Protein AF-A0A4Y6PRU5-F1 (afdb_monomer_lite)

Organism: Persicimonas caeni (NCBI:txid2292766)

Foldseek 3Di:
DDDDDPDDDDDPPVVVVVVVLLVVLVCLVVVVDDPVVNVVVVVVLVVDVVSVVVSVVSVVVVVVVVPPDDDDDDPCNVVVVVVVCCVVVVCVVVCPPPVPVPDPPVVVVVVVVVVVVVVVCVVVVDPPPPDDDDDDDDDDDDDDDD

pLDDT: mean 76.56, std 17.03, range [40.28, 96.31]

Structure (mmCIF, N/CA/C/O backbone):
data_AF-A0A4Y6PRU5-F1
#
_entry.id   AF-A0A4Y6PRU5-F1
#
loop_
_atom_site.group_PDB
_atom_site.id
_atom_site.type_symbol
_atom_site.label_atom_id
_atom_site.label_alt_id
_atom_site.label_comp_id
_atom_site.label_asym_id
_atom_site.label_entity_id
_atom_site.label_seq_id
_atom_site.pdbx_PDB_ins_code
_atom_site.Cartn_x
_atom_site.Cartn_y
_atom_site.Cartn_z
_atom_site.occupancy
_atom_site.B_iso_or_equiv
_atom_site.auth_seq_id
_atom_site.auth_comp_id
_atom_site.auth_asym_id
_atom_site.auth_atom_id
_atom_site.pdbx_PDB_model_num
ATOM 1 N N . MET A 1 1 ? -8.928 52.314 7.474 1.00 40.28 1 MET A N 1
ATOM 2 C CA . MET A 1 1 ? -8.417 51.435 6.403 1.00 40.28 1 MET A CA 1
ATOM 3 C C . MET A 1 1 ? -7.545 50.385 7.077 1.00 40.28 1 MET A C 1
ATOM 5 O O . MET A 1 1 ? -6.348 50.580 7.210 1.00 40.28 1 MET A O 1
ATOM 9 N N . HIS A 1 2 ? -8.177 49.356 7.647 1.00 40.84 2 HIS A N 1
ATOM 10 C CA . HIS A 1 2 ? -7.486 48.262 8.330 1.00 40.84 2 HIS A CA 1
ATOM 11 C C . HIS A 1 2 ? -7.457 47.074 7.376 1.00 40.84 2 HIS A C 1
ATOM 13 O O . HIS A 1 2 ? -8.496 46.515 7.039 1.00 40.84 2 HIS A O 1
ATOM 19 N N . VAL A 1 3 ? -6.264 46.757 6.889 1.00 53.44 3 VAL A N 1
ATOM 20 C CA . VAL A 1 3 ? -5.980 45.512 6.178 1.00 53.44 3 VAL A CA 1
ATOM 21 C C . VAL A 1 3 ? -6.112 44.362 7.173 1.00 53.44 3 VAL A C 1
ATOM 23 O O . VAL A 1 3 ? -5.394 44.317 8.170 1.00 53.44 3 VAL A O 1
ATOM 26 N N . HIS A 1 4 ? -7.060 43.463 6.915 1.00 42.47 4 HIS A N 1
ATOM 27 C CA . HIS A 1 4 ? -7.133 42.171 7.586 1.00 42.47 4 HIS A CA 1
ATOM 28 C C . HIS A 1 4 ? -5.945 41.308 7.131 1.00 42.47 4 HIS A C 1
ATOM 30 O O . HIS A 1 4 ? -5.730 41.188 5.923 1.00 42.47 4 HIS A O 1
ATOM 36 N N . PRO A 1 5 ? -5.180 40.694 8.048 1.00 54.97 5 PRO A N 1
ATOM 37 C CA . PRO A 1 5 ? -4.242 39.648 7.678 1.00 54.97 5 PRO A CA 1
ATOM 38 C C . PRO A 1 5 ? -5.027 38.398 7.263 1.00 54.97 5 PRO A C 1
ATOM 40 O O . PRO A 1 5 ? -5.815 37.856 8.038 1.00 54.97 5 PRO A O 1
ATOM 43 N N . THR A 1 6 ? -4.817 37.940 6.032 1.00 54.38 6 THR A N 1
ATOM 44 C CA . THR A 1 6 ? -5.208 36.602 5.582 1.00 54.38 6 THR A CA 1
ATOM 45 C C . THR A 1 6 ? -4.255 35.590 6.210 1.00 54.38 6 THR A C 1
ATOM 47 O O . THR A 1 6 ? -3.254 35.206 5.608 1.00 54.38 6 THR A O 1
ATOM 50 N N . SER A 1 7 ? -4.544 35.186 7.442 1.00 51.41 7 SER A N 1
ATOM 51 C CA . SER A 1 7 ? -4.045 33.915 7.950 1.00 51.41 7 SER A CA 1
ATOM 52 C C . SER A 1 7 ? -5.002 32.842 7.448 1.00 51.41 7 SER A C 1
ATOM 54 O O . SER A 1 7 ? -6.163 32.823 7.849 1.00 51.41 7 SER A O 1
ATOM 56 N N . THR A 1 8 ? -4.522 31.976 6.563 1.00 55.56 8 THR A N 1
ATOM 57 C CA . THR A 1 8 ? -5.115 30.658 6.321 1.00 55.56 8 THR A CA 1
ATOM 58 C C . THR A 1 8 ? -4.371 29.668 7.214 1.00 55.56 8 THR A C 1
ATOM 60 O O . THR A 1 8 ? -3.214 29.373 6.918 1.00 55.56 8 THR A O 1
ATOM 63 N N . PRO A 1 9 ? -4.977 29.160 8.300 1.00 54.00 9 PRO A N 1
ATOM 64 C CA . PRO A 1 9 ? -4.503 27.970 8.985 1.00 54.00 9 PRO A CA 1
ATOM 65 C C . PRO A 1 9 ? -5.602 26.901 8.902 1.00 54.00 9 PRO A C 1
ATOM 67 O O . PRO A 1 9 ? -6.652 27.063 9.515 1.00 54.00 9 PRO A O 1
ATOM 70 N N . GLY A 1 10 ? -5.418 25.821 8.146 1.00 52.38 10 GLY A N 1
ATOM 71 C CA . GLY A 1 10 ? -6.407 24.734 8.206 1.00 52.38 10 GLY A CA 1
ATOM 72 C C . GLY A 1 10 ? -6.426 23.820 6.998 1.00 52.38 10 GLY A C 1
ATOM 73 O O . GLY A 1 10 ? -7.289 23.959 6.144 1.00 52.38 10 GLY A O 1
ATOM 74 N N . GLY A 1 11 ? -5.483 22.886 6.934 1.00 55.56 11 GLY A N 1
ATOM 75 C CA . GLY A 1 11 ? -5.536 21.801 5.950 1.00 55.56 11 GLY A CA 1
ATOM 76 C C . GLY A 1 11 ? -4.516 20.689 6.190 1.00 55.56 11 GLY A C 1
ATOM 77 O O . GLY A 1 11 ? -4.723 19.576 5.737 1.00 55.56 11 GLY A O 1
ATOM 78 N N . GLU A 1 12 ? -3.437 20.966 6.927 1.00 56.84 12 GLU A N 1
ATOM 79 C CA . GLU A 1 12 ? -2.390 19.976 7.216 1.00 56.84 12 GLU A CA 1
ATOM 80 C C . GLU A 1 12 ? -2.600 19.096 8.471 1.00 56.84 12 GLU A C 1
ATOM 82 O O . GLU A 1 12 ? -2.175 17.947 8.413 1.00 56.84 12 GLU A O 1
ATOM 87 N N . PRO A 1 13 ? -3.246 19.529 9.581 1.00 61.81 13 PRO A N 1
ATOM 88 C CA . PRO A 1 13 ? -3.367 18.667 10.766 1.00 61.81 13 PRO A CA 1
ATOM 89 C C . PRO A 1 13 ? -4.415 17.555 10.599 1.00 61.81 13 PRO A C 1
ATOM 91 O O . PRO A 1 13 ? -4.169 16.423 10.989 1.00 61.81 13 PRO A O 1
ATOM 94 N N . GLU A 1 14 ? -5.541 17.853 9.947 1.00 62.53 14 GLU A N 1
ATOM 95 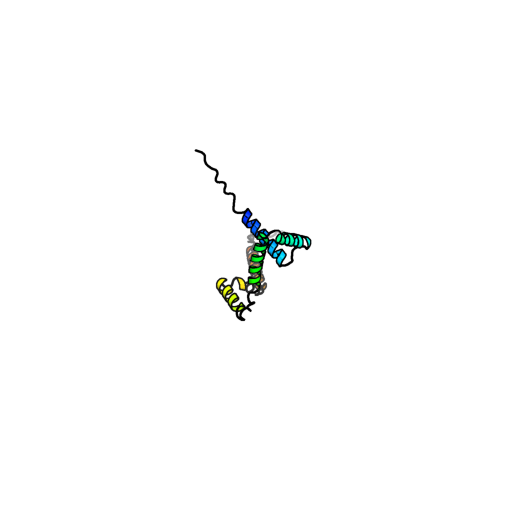C CA . GLU A 1 14 ? -6.659 16.912 9.780 1.00 62.53 14 GLU A CA 1
ATOM 96 C C . GLU A 1 14 ? -6.276 15.695 8.921 1.00 62.53 14 GLU A C 1
ATOM 98 O O . GLU A 1 14 ? -6.673 14.575 9.218 1.00 62.53 14 GLU A O 1
ATOM 103 N N . LEU A 1 15 ? -5.447 15.888 7.887 1.00 65.88 15 LEU A N 1
ATOM 104 C CA . LEU A 1 15 ? -4.975 14.788 7.038 1.00 65.88 15 LEU A CA 1
ATOM 105 C C . LEU A 1 15 ? -3.970 13.880 7.759 1.00 65.88 15 LEU A C 1
ATOM 107 O O . LEU A 1 15 ? -4.036 12.666 7.606 1.00 65.88 15 LEU A O 1
ATOM 111 N N . ALA A 1 16 ? -3.067 14.454 8.559 1.00 73.12 16 ALA A N 1
ATOM 112 C CA . ALA A 1 16 ? -2.097 13.673 9.326 1.00 73.12 16 ALA A CA 1
ATOM 113 C C . ALA A 1 16 ? -2.782 12.815 10.404 1.00 73.12 16 ALA A C 1
ATOM 115 O O . ALA A 1 16 ? -2.410 11.662 10.601 1.00 73.12 16 ALA A O 1
ATOM 116 N N . GLU A 1 17 ? -3.816 13.353 11.057 1.00 73.69 17 GLU A N 1
ATOM 117 C CA . GLU A 1 17 ? -4.622 12.618 12.039 1.00 73.69 17 GLU A CA 1
ATOM 118 C C . GLU A 1 17 ? -5.377 11.437 11.400 1.00 73.69 17 GLU A C 1
ATOM 120 O O . GLU A 1 17 ? -5.462 10.364 12.000 1.00 73.69 17 GLU A O 1
ATOM 125 N N . ILE A 1 18 ? -5.875 11.600 10.166 1.00 76.81 18 ILE A N 1
ATOM 126 C CA . ILE A 1 18 ? -6.503 10.510 9.400 1.00 76.81 18 ILE A CA 1
ATOM 127 C C . ILE A 1 18 ? -5.478 9.412 9.083 1.00 76.81 18 ILE A C 1
ATOM 129 O O . ILE A 1 18 ? -5.748 8.241 9.348 1.00 76.81 18 ILE A O 1
ATOM 133 N N . ASP A 1 19 ? -4.294 9.780 8.585 1.00 83.50 19 ASP A N 1
ATOM 134 C CA . ASP A 1 19 ? -3.238 8.821 8.234 1.00 83.50 19 ASP A CA 1
ATOM 135 C C . ASP A 1 19 ? -2.762 8.007 9.456 1.00 83.50 19 ASP A C 1
ATOM 137 O O . ASP A 1 19 ? -2.551 6.794 9.369 1.00 83.50 19 ASP A O 1
ATOM 141 N N . GLU A 1 20 ? -2.610 8.653 10.617 1.00 89.00 20 GLU A N 1
ATOM 142 C CA . GLU A 1 20 ? -2.227 7.984 11.867 1.00 89.00 20 GLU A CA 1
ATOM 143 C C . GLU A 1 20 ? -3.315 7.022 12.367 1.00 89.00 20 GLU A C 1
ATOM 145 O O . GLU A 1 20 ? -3.008 5.920 12.837 1.00 89.00 20 GLU A O 1
ATOM 150 N N . ARG A 1 21 ? -4.588 7.409 12.239 1.00 90.56 21 ARG A N 1
ATOM 151 C CA . ARG A 1 21 ? -5.729 6.574 12.631 1.00 90.56 21 ARG A CA 1
ATOM 152 C C . ARG A 1 21 ? -5.860 5.339 11.744 1.00 90.56 21 ARG A C 1
ATOM 154 O O . ARG A 1 21 ? -6.024 4.235 12.261 1.00 90.56 21 ARG A O 1
ATOM 161 N N . ASP A 1 22 ? -5.731 5.505 10.433 1.00 90.81 22 ASP A N 1
ATOM 162 C CA . ASP A 1 22 ? -5.781 4.390 9.488 1.00 90.81 22 ASP A CA 1
ATOM 163 C C . ASP A 1 22 ? -4.623 3.412 9.741 1.00 90.81 22 ASP A C 1
ATOM 165 O O . ASP A 1 22 ? -4.819 2.195 9.750 1.00 90.81 22 ASP A O 1
ATOM 169 N N . ALA A 1 23 ? -3.424 3.922 10.047 1.00 93.12 23 ALA A N 1
ATOM 170 C CA . ALA A 1 23 ? -2.288 3.087 10.432 1.00 93.12 23 ALA A CA 1
ATOM 171 C C . ALA A 1 23 ? -2.559 2.278 11.713 1.00 93.12 23 ALA A C 1
ATOM 173 O O . ALA A 1 23 ? -2.199 1.099 11.785 1.00 93.12 23 ALA A O 1
ATOM 174 N N . LEU A 1 24 ? -3.219 2.877 12.711 1.00 94.19 24 LEU A N 1
ATOM 175 C CA . LEU A 1 24 ? -3.628 2.179 13.932 1.00 94.19 24 LEU A CA 1
ATOM 176 C C . LEU A 1 24 ? -4.643 1.064 13.637 1.00 94.19 24 LEU A C 1
ATOM 178 O O . LEU A 1 24 ? -4.498 -0.044 14.159 1.00 94.19 24 LEU A O 1
ATOM 182 N N . PHE A 1 25 ? -5.636 1.329 12.785 1.00 95.56 25 PHE A N 1
ATOM 183 C CA . PHE A 1 25 ? -6.643 0.340 12.391 1.00 95.56 25 PHE A CA 1
ATOM 184 C C . PHE A 1 25 ? -6.016 -0.844 11.652 1.00 95.56 25 PHE A C 1
ATOM 186 O O . PHE A 1 25 ? -6.333 -1.994 11.965 1.00 95.56 25 PHE A O 1
ATOM 193 N N . ILE A 1 26 ? -5.086 -0.579 10.726 1.00 94.00 26 ILE A N 1
ATOM 194 C CA . ILE A 1 26 ? -4.316 -1.618 10.026 1.00 94.00 26 ILE A CA 1
ATOM 195 C C . ILE A 1 26 ? -3.533 -2.460 11.034 1.00 94.00 26 ILE A C 1
ATOM 197 O O . ILE A 1 26 ? -3.675 -3.680 11.046 1.00 94.00 26 ILE A O 1
ATOM 201 N N . ALA A 1 27 ? -2.765 -1.823 11.923 1.00 94.69 27 ALA A N 1
ATOM 202 C CA . ALA A 1 27 ? -1.953 -2.530 12.911 1.00 94.69 27 ALA A CA 1
ATOM 203 C C . ALA A 1 27 ? -2.803 -3.389 13.865 1.00 94.69 27 ALA A C 1
ATOM 205 O O . ALA A 1 27 ? -2.384 -4.475 14.268 1.00 94.69 27 ALA A O 1
ATOM 206 N N . PHE A 1 28 ? -4.007 -2.933 14.223 1.00 95.44 28 PHE A N 1
ATOM 207 C CA . PHE A 1 28 ? -4.947 -3.727 15.011 1.00 95.44 28 PHE A CA 1
ATOM 208 C C . PHE A 1 28 ? -5.489 -4.928 14.223 1.00 95.44 28 PHE A C 1
ATOM 210 O O . PHE A 1 28 ? -5.482 -6.042 14.748 1.00 95.44 28 PHE A O 1
ATOM 217 N N . LEU A 1 29 ? -5.904 -4.728 12.967 1.00 93.56 29 LEU A N 1
ATOM 218 C CA . LEU A 1 29 ? -6.468 -5.775 12.106 1.00 93.56 29 LEU A CA 1
ATOM 219 C C . LEU A 1 29 ? -5.441 -6.864 11.755 1.00 93.56 29 LEU A C 1
ATOM 221 O O . LEU A 1 29 ? -5.770 -8.050 11.751 1.00 93.56 29 LEU A O 1
ATOM 225 N N . GLU A 1 30 ? -4.197 -6.469 11.482 1.00 92.00 30 GLU A N 1
ATOM 226 C CA . GLU A 1 30 ? -3.090 -7.385 11.173 1.00 92.00 30 GLU A CA 1
ATOM 227 C C . GLU A 1 30 ? -2.521 -8.062 12.430 1.00 92.00 30 GLU A C 1
ATOM 229 O O . GLU A 1 30 ? -1.823 -9.072 12.338 1.00 92.00 30 GLU A O 1
ATOM 234 N N . GLY A 1 31 ? -2.877 -7.564 13.618 1.00 92.88 31 GLY A N 1
ATOM 235 C CA . GLY A 1 31 ? -2.394 -8.090 14.890 1.00 92.88 31 GLY A CA 1
ATOM 236 C C . GLY A 1 31 ? -0.970 -7.650 15.243 1.00 92.88 31 GLY A C 1
ATOM 237 O O . GLY A 1 31 ? -0.354 -8.265 16.114 1.00 92.88 31 GLY A O 1
ATOM 238 N N . ASP A 1 32 ? -0.483 -6.574 14.629 1.00 95.25 32 ASP A N 1
ATOM 239 C CA . ASP A 1 32 ? 0.854 -6.001 14.821 1.00 95.25 32 ASP A CA 1
ATOM 240 C C . ASP A 1 32 ? 0.940 -5.042 16.024 1.00 95.25 32 ASP A C 1
ATOM 242 O O . ASP A 1 32 ? 2.018 -4.553 16.375 1.00 95.25 32 ASP A O 1
ATOM 246 N N . LEU A 1 33 ? -0.181 -4.791 16.710 1.00 94.12 33 LEU A N 1
ATOM 247 C CA . LEU A 1 33 ? -0.178 -4.062 17.977 1.00 94.12 33 LEU A CA 1
ATOM 248 C C . LEU A 1 33 ? 0.319 -4.927 19.149 1.00 94.12 33 LEU A C 1
ATOM 250 O O . LEU A 1 33 ? -0.163 -6.056 19.310 1.00 94.12 33 LEU A O 1
ATOM 254 N N . PRO A 1 34 ? 1.187 -4.376 20.028 1.00 95.06 34 PRO A N 1
ATOM 255 C CA . PRO A 1 34 ? 1.530 -4.994 21.307 1.00 95.06 34 PRO A CA 1
ATOM 256 C C . PRO A 1 34 ? 0.288 -5.286 22.158 1.00 95.06 34 PRO A C 1
ATOM 258 O O . PRO A 1 34 ? -0.662 -4.502 22.148 1.00 95.06 34 PRO A O 1
ATOM 261 N N . ASP A 1 35 ? 0.323 -6.362 22.948 1.00 93.31 35 ASP A N 1
ATOM 262 C CA . ASP A 1 35 ? -0.836 -6.851 23.716 1.00 93.31 35 ASP A CA 1
ATOM 263 C C . ASP A 1 35 ? -1.471 -5.783 24.622 1.00 93.31 35 ASP A C 1
ATOM 265 O O . ASP A 1 35 ? -2.694 -5.660 24.671 1.00 93.31 35 ASP A O 1
ATOM 269 N N . GLU A 1 36 ? -0.653 -4.975 25.305 1.00 94.25 36 GLU A N 1
ATOM 270 C CA . GLU A 1 36 ? -1.127 -3.882 26.166 1.00 94.25 36 GLU A CA 1
ATOM 271 C C . GLU A 1 36 ?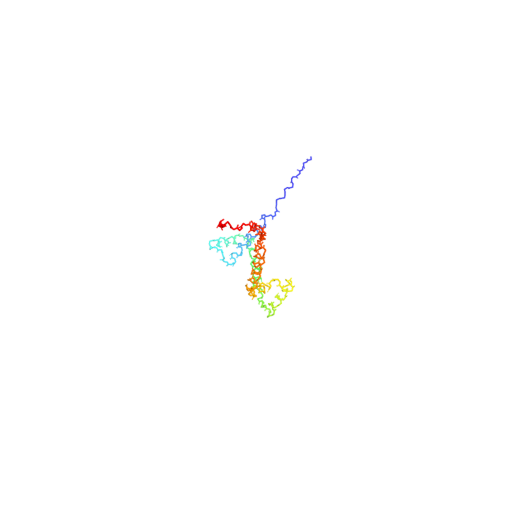 -1.899 -2.828 25.359 1.00 94.25 36 GLU A C 1
ATOM 273 O O . GLU A 1 36 ? -3.026 -2.473 25.703 1.00 94.25 36 GLU A O 1
ATOM 278 N N . ARG A 1 37 ? -1.339 -2.386 24.225 1.00 94.19 37 ARG A N 1
ATOM 279 C CA . ARG A 1 37 ? -1.987 -1.408 23.339 1.00 94.19 37 ARG A CA 1
ATOM 280 C C . ARG A 1 37 ? -3.246 -1.952 22.684 1.00 94.19 37 ARG A C 1
ATOM 282 O O . ARG A 1 37 ? -4.195 -1.201 22.485 1.00 94.19 37 ARG A O 1
ATOM 289 N N . ARG A 1 38 ? -3.272 -3.246 22.371 1.00 94.19 38 ARG A N 1
ATOM 290 C CA . ARG A 1 38 ? -4.460 -3.904 21.827 1.00 94.19 38 ARG A CA 1
ATOM 291 C C . ARG A 1 38 ? -5.622 -3.856 22.815 1.00 94.19 38 ARG A C 1
ATOM 293 O O . ARG A 1 38 ? -6.720 -3.490 22.419 1.00 94.19 38 ARG A O 1
ATOM 300 N N . GLN A 1 39 ? -5.374 -4.187 24.083 1.00 95.75 39 GLN A N 1
ATOM 301 C CA . GLN A 1 39 ? -6.402 -4.150 25.129 1.00 95.75 39 GLN A CA 1
ATOM 302 C C . GLN A 1 39 ? -6.903 -2.726 25.391 1.00 95.75 39 GLN A C 1
ATOM 304 O O . GLN A 1 39 ? -8.097 -2.520 25.598 1.00 95.75 39 GLN A O 1
ATOM 309 N N . GLU A 1 40 ? -6.006 -1.738 25.369 1.00 94.88 40 GLU A N 1
ATOM 310 C CA . GLU A 1 40 ? -6.390 -0.327 25.474 1.00 94.88 40 GLU A CA 1
ATOM 311 C C . GLU A 1 40 ? -7.314 0.094 24.332 1.00 94.88 40 GLU A C 1
ATOM 313 O O . GLU A 1 40 ? -8.366 0.679 24.587 1.00 94.88 40 GLU A O 1
ATOM 318 N N . PHE A 1 41 ? -6.942 -0.237 23.095 1.00 95.06 41 PHE A N 1
ATOM 319 C CA . PHE A 1 41 ? -7.719 0.117 21.912 1.00 95.06 41 PHE A CA 1
ATOM 320 C C . PHE A 1 41 ? -9.062 -0.624 21.860 1.00 95.06 41 PHE A C 1
ATOM 322 O O . PHE A 1 41 ? -10.083 -0.031 21.535 1.00 95.06 41 PHE A O 1
ATOM 329 N N . GLU A 1 42 ? -9.107 -1.892 22.269 1.00 94.88 42 GLU A N 1
ATOM 330 C CA . GLU A 1 42 ? -10.358 -2.646 22.403 1.00 94.88 42 GLU A CA 1
ATOM 331 C C . GLU A 1 42 ? -11.295 -2.008 23.443 1.00 94.88 42 GLU A C 1
ATOM 333 O O . GLU A 1 42 ? -12.489 -1.834 23.194 1.00 94.88 42 GLU A O 1
ATOM 338 N N . ALA A 1 43 ? -10.754 -1.564 24.582 1.00 96.31 43 ALA A N 1
ATOM 339 C CA . ALA A 1 43 ? -11.526 -0.830 25.580 1.00 96.31 43 ALA A CA 1
ATOM 340 C C . ALA A 1 43 ? -11.991 0.550 25.076 1.00 96.31 43 ALA A C 1
ATOM 342 O O . ALA A 1 43 ? -13.035 1.041 25.508 1.00 96.31 43 ALA A O 1
ATOM 343 N N . GLU A 1 44 ? -11.228 1.191 24.191 1.00 95.12 44 GLU A N 1
ATOM 344 C CA . GLU A 1 44 ? -11.603 2.445 23.536 1.00 95.12 44 GLU A CA 1
ATOM 345 C C . GLU A 1 44 ? -12.758 2.231 22.552 1.00 95.12 44 GLU A C 1
ATOM 347 O O . GLU A 1 44 ? -13.782 2.905 22.667 1.00 95.12 44 GLU A O 1
ATOM 352 N N . LEU A 1 45 ? -12.664 1.206 21.697 1.00 95.69 45 LEU A N 1
ATOM 353 C CA . LEU A 1 45 ? -13.746 0.768 20.811 1.00 95.69 45 LEU A CA 1
ATOM 354 C C . LEU A 1 45 ? -15.019 0.410 21.588 1.00 95.69 45 LEU A C 1
ATOM 356 O O . LEU A 1 45 ? -16.126 0.610 21.091 1.00 95.69 45 LEU A O 1
ATOM 360 N N . GLU A 1 46 ? -14.912 -0.118 22.810 1.00 95.50 46 GLU A N 1
ATOM 361 C CA . GLU A 1 46 ? -16.083 -0.432 23.635 1.00 95.50 46 GLU A CA 1
ATOM 362 C C . GLU A 1 46 ? -16.748 0.822 24.236 1.00 95.50 46 GLU A C 1
ATOM 364 O O . GLU A 1 46 ? -17.974 0.873 24.394 1.00 95.50 46 GLU A O 1
ATOM 369 N N . ARG A 1 47 ? -15.963 1.861 24.531 1.00 95.94 47 ARG A N 1
ATOM 370 C CA . ARG A 1 47 ? -16.449 3.113 25.135 1.00 95.94 47 ARG A CA 1
ATOM 371 C C . ARG A 1 47 ? -16.963 4.116 24.111 1.00 95.94 47 ARG A C 1
ATOM 373 O O . ARG A 1 47 ? -17.877 4.872 24.440 1.00 95.94 47 ARG A O 1
ATOM 380 N N . ASP A 1 48 ? -16.396 4.120 22.911 1.00 95.88 48 ASP A N 1
ATOM 381 C CA . ASP A 1 48 ? -16.719 5.068 21.851 1.00 95.88 48 ASP A CA 1
ATOM 382 C C . ASP A 1 48 ? -17.457 4.379 20.692 1.00 95.88 48 ASP A C 1
ATOM 384 O O . ASP A 1 48 ? -16.917 3.545 19.965 1.00 95.88 48 ASP A O 1
ATOM 388 N N . ALA A 1 49 ? -18.735 4.730 20.533 1.00 94.81 49 ALA A N 1
ATOM 389 C CA . ALA A 1 49 ? -19.585 4.186 19.480 1.00 94.81 49 ALA A CA 1
ATOM 390 C C . ALA A 1 49 ? -19.272 4.763 18.089 1.00 94.81 49 ALA A C 1
ATOM 392 O O . ALA A 1 49 ? -19.540 4.091 17.094 1.00 94.81 49 ALA A O 1
ATOM 393 N N . GLU A 1 50 ? -18.741 5.985 18.009 1.00 93.69 50 GLU A N 1
ATOM 394 C CA . GLU A 1 50 ? -18.339 6.609 16.746 1.00 93.69 50 GLU A CA 1
ATOM 395 C C . GLU A 1 50 ? -17.058 5.951 16.237 1.00 93.69 50 GLU A C 1
ATOM 397 O O . GLU A 1 50 ? -17.037 5.446 15.116 1.00 93.69 50 GLU A O 1
ATOM 402 N N . LEU A 1 51 ? -16.055 5.809 17.109 1.00 93.81 51 LEU A N 1
ATOM 403 C CA . LEU A 1 51 ? -14.809 5.113 16.780 1.00 93.81 51 LEU A CA 1
ATOM 404 C C . LEU A 1 51 ? -15.050 3.662 16.346 1.00 93.81 51 LEU A C 1
ATOM 406 O O . LEU A 1 51 ? -14.440 3.187 15.389 1.00 93.81 51 LEU A O 1
ATOM 410 N N . ARG A 1 52 ? -15.957 2.952 17.029 1.00 95.62 52 ARG A N 1
ATOM 411 C CA . ARG A 1 52 ? -16.320 1.580 16.657 1.00 95.62 52 ARG A CA 1
ATOM 412 C C . ARG A 1 52 ? -16.905 1.502 15.257 1.00 95.62 52 ARG A C 1
ATOM 414 O O . ARG A 1 52 ? -16.523 0.623 14.496 1.00 95.62 52 ARG A O 1
ATOM 421 N N . ARG A 1 53 ? -17.818 2.414 14.926 1.00 96.06 53 ARG A N 1
ATOM 422 C CA . ARG A 1 53 ? -18.436 2.457 13.603 1.00 96.06 53 ARG A CA 1
ATOM 423 C C . ARG A 1 53 ? -17.400 2.749 12.519 1.00 96.06 53 ARG A C 1
ATOM 425 O O . ARG A 1 53 ? -17.396 2.066 11.504 1.00 96.06 53 ARG A O 1
ATOM 432 N N . ASP A 1 54 ? -16.514 3.712 12.755 1.00 93.62 54 ASP A N 1
ATOM 433 C CA . ASP A 1 54 ? -15.433 4.037 11.822 1.00 93.62 54 ASP A CA 1
ATOM 434 C C . ASP A 1 54 ? -14.510 2.832 11.587 1.00 93.62 54 ASP A C 1
ATOM 436 O O . ASP A 1 54 ? -14.114 2.555 10.454 1.00 93.62 54 ASP A O 1
ATOM 440 N N . PHE A 1 55 ? -14.198 2.082 12.648 1.00 95.44 55 PHE A N 1
ATOM 441 C CA . PHE A 1 55 ? -13.411 0.856 12.548 1.00 95.44 55 PHE A CA 1
ATOM 442 C C . PHE A 1 55 ? -14.150 -0.265 11.796 1.00 95.44 55 PHE A C 1
ATOM 444 O O . PHE A 1 55 ? -13.538 -0.953 10.982 1.00 95.44 55 PHE A O 1
ATOM 451 N N . GLU A 1 56 ? -15.451 -0.450 12.033 1.00 95.06 56 GLU A N 1
ATOM 452 C CA . GLU A 1 56 ? -16.284 -1.424 11.311 1.00 95.06 56 GLU A CA 1
ATOM 453 C C . GLU A 1 56 ? -16.359 -1.096 9.811 1.00 95.06 56 GLU A C 1
ATOM 455 O O . GLU A 1 56 ? -16.096 -1.969 8.982 1.00 95.06 56 GLU A O 1
ATOM 460 N N . ASP A 1 57 ? -16.615 0.169 9.458 1.00 94.12 57 ASP A N 1
ATOM 461 C CA . ASP A 1 57 ? -16.637 0.641 8.068 1.00 94.12 57 ASP A CA 1
ATOM 462 C C . ASP A 1 57 ? -15.268 0.411 7.389 1.00 94.12 57 ASP A C 1
ATOM 464 O O . ASP A 1 57 ? -15.193 -0.046 6.243 1.00 94.12 57 ASP A O 1
ATOM 468 N N . PHE A 1 58 ? -14.166 0.667 8.104 1.00 93.81 58 PHE A N 1
ATOM 469 C CA . PHE A 1 58 ? -12.809 0.383 7.630 1.00 93.81 58 PHE A CA 1
ATOM 470 C C . PHE A 1 58 ? -12.565 -1.122 7.413 1.00 93.81 58 PHE A C 1
ATOM 472 O O . PHE A 1 58 ? -12.041 -1.534 6.370 1.00 93.81 58 PHE A O 1
ATOM 479 N N . ALA A 1 59 ? -12.954 -1.955 8.381 1.00 93.38 59 ALA A N 1
ATOM 480 C CA . ALA A 1 59 ? -12.778 -3.402 8.328 1.00 93.38 59 ALA A CA 1
ATOM 481 C C . ALA A 1 59 ? -13.573 -4.034 7.174 1.00 93.38 59 ALA A C 1
ATOM 483 O O . ALA A 1 59 ? -13.054 -4.918 6.488 1.00 93.38 59 ALA A O 1
ATOM 484 N N . ASP A 1 60 ? -14.782 -3.540 6.903 1.00 93.50 60 ASP A N 1
ATOM 485 C CA . ASP A 1 60 ? -15.613 -3.980 5.781 1.00 93.50 60 ASP A CA 1
ATOM 486 C C . ASP A 1 60 ? -14.957 -3.677 4.426 1.00 93.50 60 ASP A C 1
ATOM 488 O O . ASP A 1 60 ? -14.937 -4.531 3.530 1.00 93.50 60 ASP A O 1
ATOM 492 N N . ILE A 1 61 ? -14.355 -2.491 4.271 1.00 91.06 61 ILE A N 1
ATOM 493 C CA . ILE A 1 61 ? -13.609 -2.125 3.057 1.00 91.06 61 ILE A CA 1
ATOM 494 C C . ILE A 1 61 ? -12.416 -3.068 2.862 1.00 91.06 61 ILE A C 1
ATOM 496 O O . ILE A 1 61 ? -12.237 -3.625 1.773 1.00 91.06 61 ILE A O 1
ATOM 500 N N . MET A 1 62 ? -11.619 -3.286 3.911 1.00 90.12 62 MET A N 1
ATOM 501 C CA . MET A 1 62 ? -10.451 -4.171 3.854 1.00 90.12 62 MET A CA 1
ATOM 502 C C . MET A 1 62 ? -10.842 -5.624 3.572 1.00 90.12 62 MET A C 1
ATOM 504 O O . MET A 1 62 ? -10.213 -6.283 2.738 1.00 90.12 62 MET A O 1
ATOM 508 N N . GLY A 1 63 ? -11.921 -6.110 4.187 1.00 88.31 63 GLY A N 1
ATOM 509 C CA . GLY A 1 63 ? -12.490 -7.427 3.912 1.00 88.31 63 GLY A CA 1
ATOM 510 C C . GLY A 1 63 ? -12.948 -7.567 2.459 1.00 88.31 63 GLY A C 1
ATOM 511 O O . GLY A 1 63 ? -12.663 -8.576 1.809 1.00 88.31 63 GLY A O 1
ATOM 512 N N . GLY A 1 64 ? -13.573 -6.526 1.903 1.00 87.25 64 GLY A N 1
ATOM 513 C CA . GLY A 1 64 ? -13.949 -6.464 0.492 1.00 87.25 64 GLY A CA 1
ATOM 514 C C . GLY A 1 64 ? -12.748 -6.619 -0.444 1.00 87.25 64 GLY A C 1
ATOM 515 O O . GLY A 1 64 ? -12.796 -7.425 -1.375 1.00 87.25 64 GLY A O 1
ATOM 516 N N . VAL A 1 65 ? -11.643 -5.922 -0.165 1.00 84.56 65 VAL A N 1
ATOM 517 C CA . VAL A 1 65 ? -10.398 -6.027 -0.947 1.00 84.56 65 VAL A CA 1
ATOM 518 C C . VAL A 1 65 ? -9.778 -7.422 -0.841 1.00 84.56 65 VAL A C 1
ATOM 520 O O . VAL A 1 65 ? -9.377 -7.989 -1.857 1.00 84.56 65 VAL A O 1
ATOM 523 N N . GLN A 1 66 ? -9.733 -8.008 0.357 1.00 81.56 66 GLN A N 1
ATOM 524 C CA . GLN A 1 66 ? -9.202 -9.361 0.565 1.00 81.56 66 GLN A CA 1
ATOM 525 C C . GLN A 1 66 ? -10.058 -10.446 -0.102 1.00 81.56 66 GLN A C 1
ATOM 527 O O . GLN A 1 66 ? -9.538 -11.484 -0.507 1.00 81.56 66 GLN A O 1
ATOM 532 N N . SER A 1 67 ? -11.363 -10.205 -0.243 1.00 84.50 67 SER A N 1
ATOM 533 C CA . SER A 1 67 ? -12.299 -11.130 -0.890 1.00 84.50 67 SER A CA 1
ATOM 534 C C . SER A 1 67 ? -12.207 -11.148 -2.419 1.00 84.50 67 SER A C 1
ATOM 536 O O . SER A 1 67 ? -12.849 -11.985 -3.064 1.00 84.50 67 SER A O 1
ATOM 538 N N . LEU A 1 68 ? -11.429 -10.237 -3.017 1.00 83.88 68 LEU A N 1
ATOM 539 C CA . LEU A 1 68 ? -11.280 -10.176 -4.465 1.00 83.88 68 LEU A CA 1
ATOM 540 C C . LEU A 1 68 ? -10.702 -11.496 -4.999 1.00 83.88 68 LEU A C 1
ATOM 542 O O . LEU A 1 68 ? -9.741 -12.032 -4.438 1.00 83.88 68 LEU A O 1
ATOM 546 N N . PRO A 1 69 ? -11.271 -12.041 -6.090 1.00 80.50 69 PRO A N 1
ATOM 547 C CA . PRO A 1 69 ? -10.815 -13.304 -6.637 1.00 80.50 69 PRO A CA 1
ATOM 548 C C . PRO A 1 69 ? -9.360 -13.181 -7.077 1.00 80.50 69 PRO A C 1
ATOM 550 O O . PRO A 1 69 ? -8.984 -12.276 -7.825 1.00 80.50 69 PRO A O 1
ATOM 553 N N . PHE A 1 70 ? -8.541 -14.130 -6.631 1.00 76.94 70 PHE A N 1
ATOM 554 C CA . PHE A 1 70 ? -7.175 -14.240 -7.108 1.00 76.94 70 PHE A CA 1
ATOM 555 C C . PHE A 1 70 ? -7.196 -14.716 -8.565 1.00 76.94 70 PHE A C 1
ATOM 557 O O . PHE A 1 70 ? -7.408 -15.897 -8.851 1.00 76.94 70 PHE A O 1
ATOM 564 N N . GLU A 1 71 ? -7.009 -13.791 -9.501 1.00 81.44 71 GLU A N 1
ATOM 565 C CA . GLU A 1 71 ? -6.888 -14.119 -10.917 1.00 81.44 71 GLU A CA 1
ATOM 566 C C . GLU A 1 71 ? -5.440 -14.470 -11.259 1.00 81.44 71 GLU A C 1
ATOM 568 O O . GLU A 1 71 ? -4.506 -13.692 -11.046 1.00 81.44 71 GLU A O 1
ATOM 573 N N . PHE A 1 72 ? -5.243 -15.654 -11.838 1.00 80.38 72 PHE A N 1
ATOM 574 C CA . PHE A 1 72 ? -3.953 -16.008 -12.410 1.00 80.38 72 PHE A CA 1
ATOM 575 C C . PHE A 1 72 ? -3.683 -15.157 -13.645 1.00 80.38 72 PHE A C 1
ATOM 577 O O . PHE A 1 72 ? -4.533 -15.017 -14.528 1.00 80.38 72 PHE A O 1
ATOM 584 N N . ALA A 1 73 ? -2.459 -14.639 -13.736 1.00 83.69 73 ALA A N 1
ATOM 585 C CA . ALA A 1 73 ? -2.009 -13.974 -14.943 1.00 83.69 73 ALA A CA 1
ATOM 586 C C . ALA A 1 73 ? -2.166 -14.926 -16.148 1.00 83.69 73 ALA A C 1
ATOM 588 O O . ALA A 1 73 ? -1.766 -16.093 -16.060 1.00 83.69 73 ALA A O 1
ATOM 589 N N . PRO A 1 74 ? -2.713 -14.450 -17.284 1.00 87.31 74 PRO A N 1
ATOM 590 C CA . PRO A 1 74 ? -2.743 -15.229 -18.512 1.00 87.31 74 PRO A CA 1
ATOM 591 C C . PRO A 1 74 ? -1.339 -15.732 -18.882 1.00 87.31 74 PRO A C 1
ATOM 593 O O . PRO A 1 74 ? -0.357 -15.028 -18.629 1.00 87.31 74 PRO A O 1
ATOM 596 N N . PRO A 1 75 ? -1.212 -16.902 -19.535 1.00 86.62 75 PRO A N 1
ATOM 597 C CA . PRO A 1 75 ? 0.092 -17.492 -19.853 1.00 86.62 75 PRO A CA 1
ATOM 598 C C . PRO A 1 75 ? 0.977 -16.583 -20.724 1.00 86.62 75 PRO A C 1
ATOM 600 O O . PRO A 1 75 ? 2.196 -16.691 -20.682 1.00 86.62 75 PRO A O 1
ATOM 603 N N . ASP A 1 76 ? 0.378 -15.653 -21.475 1.00 89.12 76 ASP A N 1
ATOM 604 C CA . ASP A 1 76 ? 1.061 -14.697 -22.352 1.00 89.12 76 ASP A CA 1
ATOM 605 C C . ASP A 1 76 ? 1.255 -13.297 -21.730 1.00 89.12 76 ASP A C 1
ATOM 607 O O . ASP A 1 76 ? 1.674 -12.351 -22.405 1.00 89.12 76 ASP A O 1
ATOM 611 N N . PHE A 1 77 ? 0.944 -13.130 -20.440 1.00 88.81 77 PHE A N 1
ATOM 612 C CA . PHE A 1 77 ? 1.027 -11.843 -19.748 1.00 88.81 77 PHE A CA 1
ATOM 613 C C . PHE A 1 77 ? 2.446 -11.267 -19.774 1.00 88.81 77 PHE A C 1
ATOM 615 O O . PHE A 1 77 ? 2.641 -10.094 -20.106 1.00 88.81 77 PHE A O 1
ATOM 622 N N . VAL A 1 78 ? 3.442 -12.107 -19.483 1.00 85.81 78 VAL A N 1
ATOM 623 C CA . VAL A 1 78 ? 4.857 -11.714 -19.476 1.00 85.81 78 VAL A CA 1
ATOM 624 C C . VAL A 1 78 ? 5.284 -11.231 -20.861 1.00 85.81 78 VAL A C 1
ATOM 626 O O . VAL A 1 78 ? 5.856 -10.145 -20.977 1.00 85.81 78 VAL A O 1
ATOM 629 N N . ASP A 1 79 ? 4.923 -11.961 -21.916 1.00 87.00 79 ASP A N 1
ATOM 630 C CA . ASP A 1 79 ? 5.262 -11.612 -23.299 1.00 87.00 79 ASP A CA 1
ATOM 631 C C . ASP A 1 79 ? 4.640 -10.274 -23.719 1.00 87.00 79 ASP A C 1
ATOM 633 O O . ASP A 1 79 ? 5.296 -9.428 -24.339 1.00 87.00 79 ASP A O 1
ATOM 637 N N . LYS A 1 80 ? 3.386 -10.023 -23.324 1.00 86.94 80 LYS A N 1
ATOM 638 C CA . LYS A 1 80 ? 2.690 -8.752 -23.581 1.00 86.94 80 LYS A CA 1
ATOM 639 C C . LYS A 1 80 ? 3.348 -7.578 -22.859 1.00 86.94 80 LYS A C 1
ATOM 641 O O . LYS A 1 80 ? 3.525 -6.512 -23.462 1.00 86.94 80 LYS A O 1
ATOM 646 N N . VAL A 1 81 ? 3.716 -7.748 -21.587 1.00 87.12 81 VAL A N 1
ATOM 647 C CA . VAL A 1 81 ? 4.394 -6.711 -20.792 1.00 87.12 81 VAL A CA 1
ATOM 648 C C . VAL A 1 81 ? 5.777 -6.422 -21.371 1.00 87.12 81 VAL A C 1
ATOM 650 O O . VAL A 1 81 ? 6.090 -5.261 -21.650 1.00 87.12 81 VAL A O 1
ATOM 653 N N . GLN A 1 82 ? 6.571 -7.457 -21.649 1.00 82.44 82 GLN A N 1
ATOM 654 C CA . GLN A 1 82 ? 7.891 -7.315 -22.261 1.00 82.44 82 GLN A CA 1
ATOM 655 C C . GLN A 1 82 ? 7.810 -6.649 -23.636 1.00 82.44 82 GLN A C 1
ATOM 657 O O . GLN A 1 82 ? 8.551 -5.702 -23.906 1.00 82.44 82 GLN A O 1
ATOM 662 N N . GLY A 1 83 ? 6.868 -7.061 -24.489 1.00 84.62 83 GLY A N 1
ATOM 663 C CA . GLY A 1 83 ? 6.636 -6.445 -25.794 1.00 84.62 83 GLY A CA 1
ATOM 664 C C . GLY A 1 83 ? 6.278 -4.960 -25.686 1.00 84.62 83 GLY A C 1
ATOM 665 O O . GLY A 1 83 ? 6.830 -4.126 -26.413 1.00 84.62 83 GLY A O 1
ATOM 666 N N . ARG A 1 84 ? 5.411 -4.594 -24.733 1.00 85.62 84 ARG A N 1
ATOM 667 C CA . ARG A 1 84 ? 5.020 -3.198 -24.483 1.00 85.62 84 ARG A CA 1
ATOM 668 C C . ARG A 1 84 ? 6.188 -2.362 -23.963 1.00 85.62 84 ARG A C 1
ATOM 670 O O . ARG A 1 84 ? 6.415 -1.263 -24.477 1.00 85.62 84 ARG A O 1
ATOM 677 N N . ILE A 1 85 ? 6.950 -2.875 -22.997 1.00 82.69 85 ILE A N 1
ATOM 678 C CA . ILE A 1 85 ? 8.140 -2.199 -22.467 1.00 82.69 85 ILE A CA 1
ATOM 679 C C . ILE A 1 85 ? 9.180 -2.049 -23.576 1.00 82.69 85 ILE A C 1
ATOM 681 O O . ILE A 1 85 ? 9.716 -0.959 -23.755 1.00 82.69 85 ILE A O 1
ATOM 685 N N . ARG A 1 86 ? 9.428 -3.081 -24.388 1.00 80.19 86 ARG A N 1
ATOM 686 C CA . ARG A 1 86 ? 10.378 -3.033 -25.511 1.00 80.19 86 ARG A CA 1
ATOM 687 C C . ARG A 1 86 ? 9.977 -1.988 -26.551 1.00 80.19 86 ARG A C 1
ATOM 689 O O . ARG A 1 86 ? 10.823 -1.198 -26.969 1.00 80.19 86 ARG A O 1
ATOM 696 N N . LYS A 1 87 ? 8.690 -1.924 -26.909 1.00 82.69 87 LYS A N 1
ATOM 697 C CA . LYS A 1 87 ? 8.145 -0.930 -27.847 1.00 82.69 87 LYS A CA 1
ATOM 698 C C . LYS A 1 87 ? 8.271 0.499 -27.308 1.00 82.69 87 LYS A C 1
ATOM 700 O O . LYS A 1 87 ? 8.680 1.389 -28.047 1.00 82.69 87 LYS A O 1
ATOM 705 N N . ARG A 1 88 ? 7.968 0.722 -26.022 1.00 79.88 88 ARG A N 1
ATOM 706 C CA . ARG A 1 88 ? 8.032 2.051 -25.380 1.00 79.88 88 ARG A CA 1
ATOM 707 C C . ARG A 1 88 ? 9.464 2.507 -25.097 1.00 79.88 88 ARG A C 1
ATOM 709 O O . ARG A 1 88 ? 9.777 3.682 -25.238 1.00 79.88 88 ARG A O 1
ATOM 716 N N . SER A 1 89 ? 10.334 1.580 -24.715 1.00 76.25 89 SER A N 1
ATOM 717 C CA . SER A 1 89 ? 11.730 1.857 -24.369 1.00 76.25 89 SER A CA 1
ATOM 718 C C . SER A 1 89 ? 12.674 1.905 -25.565 1.00 76.25 89 SER A C 1
ATOM 720 O O . SER A 1 89 ? 13.855 2.183 -25.374 1.00 76.25 89 SER A O 1
ATOM 722 N N . LYS A 1 90 ? 12.190 1.593 -26.779 1.00 72.50 90 LYS A N 1
ATOM 723 C CA . LYS A 1 90 ? 13.030 1.372 -27.970 1.00 72.50 90 LYS A CA 1
ATOM 724 C C . LYS A 1 90 ? 14.199 0.412 -27.688 1.00 72.50 90 LYS A C 1
ATOM 726 O O . LYS A 1 90 ? 15.287 0.573 -28.225 1.00 72.5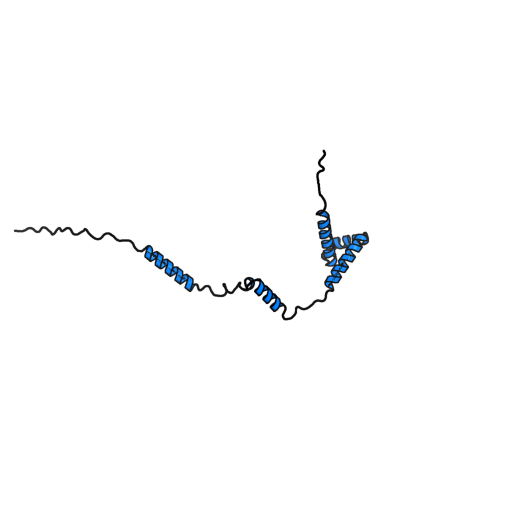0 90 LYS A O 1
ATOM 731 N N . GLY A 1 91 ? 13.981 -0.568 -26.809 1.00 63.59 91 GLY A N 1
ATOM 732 C CA . GLY A 1 91 ? 14.996 -1.539 -26.403 1.00 63.59 91 GLY A CA 1
ATOM 733 C C . GLY A 1 91 ? 15.948 -1.090 -25.290 1.00 63.59 91 GLY A C 1
ATOM 734 O O . GLY A 1 91 ? 16.726 -1.919 -24.847 1.00 63.59 91 GLY A O 1
ATOM 735 N N . ARG A 1 92 ? 15.876 0.144 -24.768 1.00 67.38 92 ARG A N 1
ATOM 736 C CA . ARG A 1 92 ? 16.830 0.660 -23.763 1.00 67.38 92 ARG A CA 1
ATOM 737 C C . ARG A 1 92 ? 16.897 -0.161 -22.466 1.00 67.38 92 ARG A C 1
ATOM 739 O O . ARG A 1 92 ? 17.983 -0.343 -21.946 1.00 67.38 92 ARG A O 1
ATOM 746 N N . PHE A 1 93 ? 15.764 -0.670 -21.978 1.00 61.72 93 PHE A N 1
ATOM 747 C CA . PHE A 1 93 ? 15.693 -1.422 -20.710 1.00 61.72 93 PHE A CA 1
ATOM 748 C C . PHE A 1 93 ? 16.093 -2.900 -20.826 1.00 61.72 93 PHE A C 1
ATOM 750 O O . PHE A 1 93 ? 16.426 -3.522 -19.831 1.00 61.72 93 PHE A O 1
ATOM 757 N N . PHE A 1 94 ? 16.062 -3.474 -22.031 1.00 61.56 94 PHE A N 1
ATOM 758 C CA . PHE A 1 94 ? 16.465 -4.869 -22.266 1.00 61.56 94 PHE A CA 1
ATOM 759 C C . PHE A 1 94 ? 17.799 -4.971 -23.022 1.00 61.56 94 PHE A C 1
ATOM 761 O O . PHE A 1 94 ? 18.262 -6.067 -23.324 1.00 61.56 94 PHE A O 1
ATOM 768 N N . ALA A 1 95 ? 18.414 -3.831 -23.351 1.00 58.50 95 ALA A N 1
ATOM 769 C CA . ALA A 1 95 ? 19.698 -3.743 -24.041 1.00 58.50 95 ALA A CA 1
ATOM 770 C C . ALA A 1 95 ? 20.900 -3.712 -23.085 1.00 58.50 95 ALA A C 1
ATOM 772 O O . ALA A 1 95 ? 22.025 -3.553 -23.558 1.00 58.50 95 ALA A O 1
ATOM 773 N N . GLU A 1 96 ? 20.700 -3.882 -21.773 1.00 53.91 96 GLU A N 1
ATOM 774 C CA . GLU A 1 96 ? 21.774 -3.704 -20.784 1.00 53.91 96 GLU A CA 1
ATOM 775 C C . GLU A 1 96 ? 22.934 -4.699 -20.924 1.00 53.91 96 GLU A C 1
ATOM 777 O O . GLU A 1 96 ? 24.015 -4.414 -20.428 1.00 53.91 96 GLU A O 1
ATOM 782 N N . ASN A 1 97 ? 22.802 -5.770 -21.717 1.00 50.09 97 ASN A N 1
ATOM 783 C CA . ASN A 1 97 ? 23.898 -6.720 -21.921 1.00 50.09 97 ASN A CA 1
ATOM 784 C C . ASN A 1 97 ? 24.367 -6.933 -23.365 1.00 50.09 97 ASN A C 1
ATOM 786 O O . ASN A 1 97 ? 25.288 -7.718 -23.552 1.00 50.09 97 ASN A O 1
ATOM 790 N N . PHE A 1 98 ? 23.866 -6.245 -24.401 1.00 49.91 98 PHE A N 1
ATOM 791 C CA . PHE A 1 98 ? 24.460 -6.461 -25.740 1.00 49.91 98 PHE A CA 1
ATOM 792 C C . PHE A 1 98 ? 25.806 -5.737 -25.919 1.00 49.91 98 PHE A C 1
ATOM 794 O O . PHE A 1 98 ? 26.691 -6.231 -26.616 1.00 49.91 98 PHE A O 1
ATOM 801 N N . LEU A 1 99 ? 25.998 -4.610 -25.223 1.00 52.56 99 LEU A N 1
ATOM 802 C CA . LEU A 1 99 ? 27.277 -3.890 -25.205 1.00 52.56 99 LEU A CA 1
ATOM 803 C C . LEU A 1 99 ? 28.301 -4.496 -24.227 1.00 52.56 99 LEU A C 1
ATOM 805 O O . LEU A 1 99 ? 29.494 -4.327 -24.448 1.00 52.56 99 LEU A O 1
ATOM 809 N N . TYR A 1 100 ? 27.859 -5.241 -23.204 1.00 51.69 100 TYR A N 1
ATOM 810 C CA . TYR A 1 100 ? 28.740 -5.899 -22.223 1.00 51.69 100 TYR A CA 1
ATOM 811 C C . TYR A 1 100 ? 28.925 -7.415 -22.435 1.00 51.69 100 TYR A C 1
ATOM 813 O O . TYR A 1 100 ? 29.885 -7.981 -21.920 1.00 51.69 100 TYR A O 1
ATOM 821 N N . SER A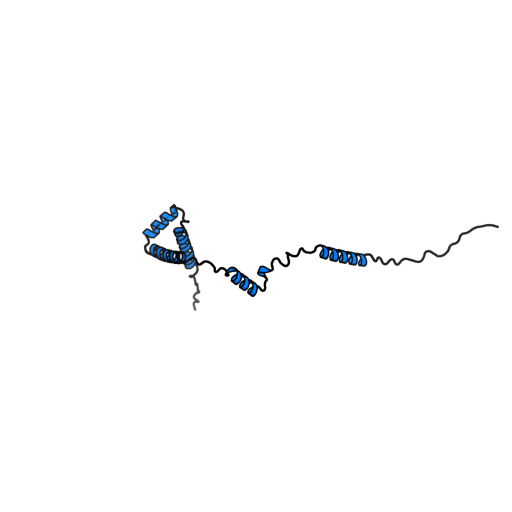 1 101 ? 28.067 -8.092 -23.214 1.00 50.91 101 SER A N 1
ATOM 822 C CA . SER A 1 101 ? 28.214 -9.530 -23.520 1.00 50.91 101 SER A CA 1
ATOM 823 C C . SER A 1 101 ? 29.153 -9.811 -24.695 1.00 50.91 101 SER A C 1
ATOM 825 O O . SER A 1 101 ? 29.547 -10.961 -24.906 1.00 50.91 101 SER A O 1
ATOM 827 N N . THR A 1 102 ? 29.542 -8.790 -25.456 1.00 55.12 102 THR A N 1
ATOM 828 C CA . THR A 1 102 ? 30.675 -8.913 -26.370 1.00 55.12 102 THR A CA 1
ATOM 829 C C . THR A 1 102 ? 31.903 -8.571 -25.551 1.00 55.12 102 THR A C 1
ATOM 831 O O . THR A 1 102 ? 32.109 -7.401 -25.242 1.00 55.12 102 THR A O 1
ATOM 834 N N . ARG A 1 103 ? 32.677 -9.591 -25.145 1.00 56.06 103 ARG A N 1
ATOM 835 C CA . ARG A 1 103 ? 34.038 -9.435 -24.604 1.00 56.06 103 ARG A CA 1
ATOM 836 C C . ARG A 1 103 ? 34.668 -8.221 -25.281 1.00 56.06 103 ARG A C 1
ATOM 838 O O . ARG A 1 103 ? 34.838 -8.278 -26.497 1.00 56.06 103 ARG A O 1
ATOM 845 N N . MET A 1 104 ? 34.948 -7.130 -24.559 1.00 60.41 104 MET A N 1
ATOM 846 C CA . MET A 1 104 ? 35.727 -6.040 -25.151 1.00 60.41 104 MET A CA 1
ATOM 847 C C . MET A 1 104 ? 36.986 -6.699 -25.720 1.00 60.41 104 MET A C 1
ATOM 849 O O . MET A 1 104 ? 37.726 -7.296 -24.931 1.00 60.41 104 MET A O 1
ATOM 853 N N . PRO A 1 105 ? 37.206 -6.697 -27.050 1.00 67.50 105 PRO A N 1
ATOM 854 C CA . PRO A 1 105 ? 38.358 -7.363 -27.621 1.00 67.50 105 PRO A CA 1
ATOM 855 C C . PRO A 1 105 ? 39.560 -6.520 -27.222 1.00 67.50 105 PRO A C 1
ATOM 857 O O . PRO A 1 105 ? 39.900 -5.539 -27.880 1.00 67.50 105 PRO A O 1
ATOM 860 N N . TYR A 1 106 ? 40.168 -6.870 -26.088 1.00 72.88 106 TYR A N 1
ATOM 861 C CA . TYR A 1 106 ? 41.355 -6.211 -25.554 1.00 72.88 106 TYR A CA 1
ATOM 862 C C . TYR A 1 106 ? 42.461 -6.153 -26.616 1.00 72.88 106 TYR A C 1
ATOM 864 O O . TYR A 1 106 ? 43.227 -5.202 -26.670 1.00 72.88 106 TYR A O 1
ATOM 872 N N . GLU A 1 107 ? 42.448 -7.116 -27.538 1.00 72.38 107 GLU A N 1
ATOM 873 C CA . GLU A 1 107 ? 43.226 -7.163 -28.774 1.00 72.38 107 GLU A CA 1
ATOM 874 C C . GLU A 1 107 ? 43.097 -5.885 -29.621 1.00 72.38 107 GLU A C 1
ATOM 876 O O . GLU A 1 107 ? 44.110 -5.305 -30.001 1.00 72.38 107 GLU A O 1
ATOM 881 N N . ALA A 1 108 ? 41.882 -5.385 -29.875 1.00 77.44 108 ALA A N 1
ATOM 882 C CA . ALA A 1 108 ? 41.678 -4.168 -30.663 1.00 77.44 108 ALA A CA 1
ATOM 883 C C . ALA A 1 108 ? 42.207 -2.926 -29.931 1.00 77.44 108 ALA A C 1
ATOM 885 O O . ALA A 1 108 ? 42.847 -2.068 -30.538 1.00 77.44 108 ALA A O 1
ATOM 886 N N . ILE A 1 109 ? 41.995 -2.854 -28.615 1.00 79.00 109 ILE A N 1
ATOM 887 C CA . ILE A 1 109 ? 42.508 -1.764 -27.772 1.00 79.00 109 ILE A CA 1
ATOM 888 C C . ILE A 1 109 ? 44.044 -1.792 -27.741 1.00 79.00 109 ILE A C 1
ATOM 890 O O . ILE A 1 109 ? 44.679 -0.746 -27.875 1.00 79.00 109 ILE A O 1
ATOM 894 N N . ALA A 1 110 ? 44.647 -2.977 -27.629 1.00 82.88 110 ALA A N 1
ATOM 895 C CA . ALA A 1 110 ? 46.093 -3.165 -27.649 1.00 82.88 110 ALA A CA 1
ATOM 896 C C . ALA A 1 110 ? 46.703 -2.749 -28.995 1.00 82.88 110 ALA A C 1
ATOM 898 O O . ALA A 1 110 ? 47.699 -2.031 -29.012 1.00 82.88 110 ALA A O 1
ATOM 899 N N . VAL A 1 111 ? 46.082 -3.120 -30.121 1.00 86.88 111 VAL A N 1
ATOM 900 C CA . VAL A 1 111 ? 46.532 -2.708 -31.463 1.00 86.88 111 VAL A CA 1
ATOM 901 C C . VAL A 1 111 ? 46.481 -1.189 -31.622 1.00 86.88 111 VAL A C 1
ATOM 903 O O . VAL A 1 111 ? 47.445 -0.591 -32.101 1.00 86.88 111 VAL A O 1
ATOM 906 N N . VAL A 1 112 ? 45.395 -0.549 -31.177 1.00 88.38 112 VAL A N 1
ATOM 907 C CA . VAL A 1 112 ? 45.270 0.916 -31.215 1.00 88.38 112 VAL A CA 1
ATOM 908 C C . VAL A 1 112 ? 46.339 1.576 -30.343 1.00 88.38 112 VAL A C 1
ATOM 910 O O . VAL A 1 112 ? 47.001 2.505 -30.797 1.00 88.38 112 VAL A O 1
ATOM 913 N N . MET A 1 113 ? 46.570 1.074 -29.128 1.00 90.62 113 MET A N 1
ATOM 914 C CA . MET A 1 113 ? 47.613 1.602 -28.243 1.00 90.62 113 MET A CA 1
ATOM 915 C C . MET A 1 113 ? 49.019 1.452 -28.830 1.00 90.62 113 MET A C 1
ATOM 917 O O . MET A 1 113 ? 49.798 2.403 -28.792 1.00 90.62 113 MET A O 1
ATOM 921 N N . ILE A 1 114 ? 49.338 0.304 -29.433 1.00 91.06 114 ILE A N 1
ATOM 922 C CA . ILE A 1 114 ? 50.621 0.084 -30.116 1.00 91.06 114 ILE A CA 1
ATOM 923 C C . ILE A 1 114 ? 50.784 1.065 -31.284 1.00 91.06 114 ILE A C 1
ATOM 925 O O . ILE A 1 114 ? 51.849 1.663 -31.431 1.00 91.06 114 ILE A O 1
ATOM 929 N N . ALA A 1 115 ? 49.735 1.282 -32.083 1.00 91.25 115 ALA A N 1
ATOM 930 C CA . ALA A 1 115 ? 49.766 2.235 -33.190 1.00 91.25 115 ALA A CA 1
ATOM 931 C C . ALA A 1 115 ? 50.001 3.677 -32.706 1.00 91.25 115 ALA A C 1
ATOM 933 O O . ALA A 1 115 ? 50.805 4.404 -33.291 1.00 91.25 115 ALA A O 1
ATOM 934 N N . VAL A 1 116 ? 49.356 4.076 -31.606 1.00 92.88 116 VAL A N 1
ATOM 935 C CA . VAL A 1 116 ? 49.556 5.392 -30.980 1.00 92.88 116 VAL A CA 1
ATOM 936 C C . VAL A 1 116 ? 50.984 5.541 -30.454 1.00 92.88 116 VAL A C 1
ATOM 938 O O . VAL A 1 116 ? 51.621 6.563 -30.707 1.00 92.88 116 VAL A O 1
ATOM 941 N N . MET A 1 117 ? 51.524 4.523 -29.778 1.00 89.50 117 MET A N 1
ATOM 942 C CA . MET A 1 117 ? 52.910 4.541 -29.299 1.00 89.50 117 MET A CA 1
ATOM 943 C C . MET A 1 117 ? 53.919 4.599 -30.447 1.00 89.50 117 MET A C 1
ATOM 945 O O . MET A 1 117 ? 54.885 5.352 -30.364 1.00 89.50 117 MET A O 1
ATOM 949 N N . ALA A 1 118 ? 53.690 3.856 -31.532 1.00 88.81 118 ALA A N 1
ATOM 950 C CA . ALA A 1 118 ? 54.542 3.887 -32.717 1.00 88.81 118 ALA A CA 1
ATOM 951 C C . ALA A 1 118 ? 54.528 5.268 -33.389 1.00 88.81 118 ALA A C 1
ATOM 953 O O . ALA A 1 118 ? 55.584 5.795 -33.733 1.00 88.81 118 ALA A O 1
ATOM 954 N N . ALA A 1 119 ? 53.352 5.888 -33.517 1.00 89.56 119 ALA A N 1
ATOM 955 C CA . ALA A 1 119 ? 53.221 7.241 -34.049 1.00 89.56 119 ALA A CA 1
ATOM 956 C C . ALA A 1 119 ? 53.921 8.278 -33.155 1.00 89.56 119 ALA A C 1
ATOM 958 O O . ALA A 1 119 ? 54.651 9.135 -33.653 1.00 89.56 119 ALA A O 1
ATOM 959 N N . ALA A 1 120 ? 53.754 8.174 -31.834 1.00 87.06 120 ALA A N 1
ATOM 960 C CA . ALA A 1 120 ? 54.427 9.045 -30.874 1.00 87.06 120 ALA A CA 1
ATOM 961 C C . ALA A 1 120 ? 55.953 8.873 -30.918 1.00 87.06 120 ALA A C 1
ATOM 963 O O . ALA A 1 120 ? 56.681 9.863 -30.945 1.00 87.06 120 ALA A O 1
ATOM 964 N N . TRP A 1 121 ? 56.443 7.632 -30.995 1.00 85.31 121 TRP A N 1
ATOM 965 C CA . TRP A 1 121 ? 57.867 7.342 -31.143 1.00 85.31 121 TRP A CA 1
ATOM 966 C C . TRP A 1 121 ? 58.421 7.881 -32.459 1.00 85.31 121 TRP A C 1
ATOM 968 O O . TRP A 1 121 ? 59.493 8.469 -32.462 1.00 85.31 121 TRP A O 1
ATOM 978 N N . MET A 1 122 ? 57.687 7.762 -33.564 1.00 82.56 122 MET A N 1
ATOM 979 C CA . MET A 1 122 ? 58.114 8.304 -34.854 1.00 82.56 122 MET A CA 1
ATOM 980 C C . MET A 1 122 ? 58.174 9.836 -34.845 1.00 82.56 122 MET A C 1
ATOM 982 O O . MET A 1 122 ? 59.053 10.419 -35.469 1.00 82.56 122 MET A O 1
ATOM 986 N N . LEU A 1 123 ? 57.276 10.499 -34.114 1.00 81.19 123 LEU A N 1
ATOM 987 C CA . LEU A 1 123 ? 57.300 11.954 -33.950 1.00 81.19 123 LEU A CA 1
ATOM 988 C C . LEU A 1 123 ? 58.416 12.422 -33.003 1.00 81.19 123 LEU A C 1
ATOM 990 O O . LEU A 1 123 ? 59.004 13.477 -33.229 1.00 81.19 123 LEU A O 1
ATOM 994 N N . MET A 1 124 ? 58.721 11.649 -31.960 1.00 77.31 124 MET A N 1
ATOM 995 C CA . MET A 1 124 ? 59.730 11.997 -30.953 1.00 77.31 124 MET A CA 1
ATOM 996 C C . MET A 1 124 ? 61.150 11.546 -31.341 1.00 77.31 124 MET A C 1
ATOM 998 O O . MET A 1 124 ? 62.132 12.165 -30.942 1.00 77.31 124 MET A O 1
ATOM 1002 N N . GLY A 1 125 ? 61.261 10.489 -32.145 1.00 61.91 125 GLY A N 1
ATOM 1003 C CA . GLY A 1 125 ? 62.489 9.835 -32.597 1.00 61.91 125 GLY A CA 1
ATOM 1004 C C . GLY A 1 125 ? 63.094 10.419 -33.873 1.00 61.91 125 GLY A C 1
ATOM 1005 O O . GLY A 1 125 ? 63.947 9.774 -34.474 1.00 61.91 125 GLY A O 1
ATOM 1006 N N . VAL A 1 126 ? 62.701 11.629 -34.283 1.00 60.16 126 VAL A N 1
ATOM 1007 C CA . VAL A 1 126 ? 63.409 12.400 -35.321 1.00 60.16 126 VAL A CA 1
ATOM 1008 C C . VAL A 1 126 ? 64.223 13.522 -34.657 1.00 60.16 126 VAL A C 1
ATOM 1010 O O . VAL A 1 126 ? 63.836 14.692 -34.727 1.00 60.16 126 VAL A O 1
ATOM 1013 N N . PRO A 1 127 ? 65.366 13.224 -34.006 1.00 58.91 127 PRO A N 1
ATOM 1014 C CA . PRO A 1 127 ? 66.389 14.233 -33.802 1.00 58.91 127 PRO A CA 1
ATOM 1015 C C . PRO A 1 127 ? 66.962 14.599 -35.176 1.00 58.91 127 PRO A C 1
ATOM 1017 O O . PRO A 1 127 ? 67.477 13.775 -35.930 1.00 58.91 127 PRO A O 1
ATOM 1020 N N . LYS A 1 128 ? 66.794 15.866 -35.549 1.00 60.06 128 LYS A N 1
ATOM 1021 C CA . LYS A 1 128 ? 67.330 16.433 -36.784 1.00 60.06 128 LYS A CA 1
ATOM 1022 C C . LYS A 1 128 ? 68.828 16.664 -36.588 1.00 60.06 128 LYS A C 1
ATOM 1024 O O . LYS A 1 128 ? 69.235 17.779 -36.270 1.00 60.06 128 LYS A O 1
ATOM 1029 N N . ASP A 1 129 ? 69.637 15.627 -36.781 1.00 55.94 129 ASP A N 1
ATOM 1030 C CA . ASP A 1 129 ? 71.099 15.714 -36.720 1.00 55.94 129 ASP A CA 1
ATOM 1031 C C . ASP A 1 129 ? 71.635 16.553 -37.898 1.00 55.94 129 ASP A C 1
ATOM 1033 O O . ASP A 1 129 ? 72.055 16.048 -38.938 1.00 55.94 129 ASP A O 1
ATOM 1037 N N . ARG A 1 130 ? 71.606 17.885 -37.765 1.00 57.06 130 ARG A N 1
ATOM 1038 C CA . ARG A 1 130 ? 72.392 18.807 -38.598 1.00 57.06 130 ARG A CA 1
ATOM 1039 C C . ARG A 1 130 ? 73.705 19.076 -37.884 1.00 57.06 130 ARG A C 1
ATOM 1041 O O . ARG A 1 130 ? 73.797 20.081 -37.199 1.00 57.06 130 ARG A O 1
ATOM 1048 N N . ASN A 1 131 ? 74.695 18.208 -38.055 1.00 50.00 131 ASN A N 1
ATOM 1049 C CA . ASN A 1 131 ? 76.110 18.574 -37.934 1.00 50.00 131 ASN A CA 1
ATOM 1050 C C . ASN A 1 131 ? 76.982 17.514 -38.617 1.00 50.00 131 ASN A C 1
ATOM 1052 O O . ASN A 1 131 ? 77.608 16.676 -37.981 1.00 50.00 131 ASN A O 1
ATOM 1056 N N . MET A 1 132 ? 77.039 17.578 -39.947 1.00 51.38 132 MET A N 1
ATOM 1057 C CA . MET A 1 132 ? 78.152 17.019 -40.707 1.00 51.38 132 MET A CA 1
ATOM 1058 C C . MET A 1 132 ? 78.734 18.117 -41.596 1.00 51.38 132 MET A C 1
ATOM 1060 O O . MET A 1 132 ? 78.012 18.673 -42.423 1.00 51.38 132 MET A O 1
ATOM 1064 N N . LYS A 1 133 ? 80.048 18.340 -41.419 1.00 49.06 133 LYS A N 1
ATOM 1065 C CA . LYS A 1 133 ? 81.028 19.116 -42.213 1.00 49.06 133 LYS A CA 1
ATOM 1066 C C . LYS A 1 133 ? 81.551 20.393 -41.547 1.00 49.06 133 LYS A C 1
ATOM 1068 O O . LYS A 1 133 ? 81.005 21.463 -41.759 1.00 49.06 133 LYS A O 1
ATOM 1073 N N . THR A 1 134 ? 82.679 20.251 -40.846 1.00 53.81 134 THR A N 1
ATOM 1074 C CA . THR A 1 134 ? 83.983 20.830 -41.248 1.00 53.81 134 THR A CA 1
ATOM 1075 C C . THR A 1 134 ? 85.058 20.320 -40.290 1.00 53.81 134 THR A C 1
ATOM 1077 O O . THR A 1 134 ? 85.372 20.955 -39.291 1.00 53.81 134 THR A O 1
ATOM 1080 N N . ALA A 1 135 ? 85.607 19.147 -40.590 1.00 53.03 135 ALA A N 1
ATOM 1081 C CA . ALA A 1 135 ? 86.852 18.670 -39.995 1.00 53.03 135 ALA A CA 1
ATOM 1082 C C . ALA A 1 135 ? 87.711 18.012 -41.083 1.00 53.03 135 ALA A C 1
ATOM 1084 O O . ALA A 1 135 ? 88.186 16.903 -40.918 1.00 53.03 135 ALA A O 1
ATOM 1085 N N . GLU A 1 136 ? 87.868 18.699 -42.216 1.00 49.75 136 GLU A N 1
ATOM 1086 C CA . GLU A 1 136 ? 88.917 18.420 -43.200 1.00 49.75 136 GLU A CA 1
ATOM 1087 C C . GLU A 1 136 ? 89.360 19.747 -43.827 1.00 49.75 136 GLU A C 1
ATOM 1089 O O . GLU A 1 136 ? 88.908 20.158 -44.891 1.00 49.75 136 GLU A O 1
ATOM 1094 N N . ALA A 1 137 ? 90.244 20.448 -43.121 1.00 51.56 137 ALA A N 1
ATOM 1095 C CA . ALA A 1 137 ? 91.177 21.398 -43.715 1.00 51.56 137 ALA A CA 1
ATOM 1096 C C . ALA A 1 137 ? 92.592 20.950 -43.319 1.00 51.56 137 ALA A C 1
ATOM 1098 O O . ALA A 1 137 ? 93.214 21.489 -42.416 1.00 51.56 137 ALA A O 1
ATOM 1099 N N . ASN A 1 138 ? 93.012 19.853 -43.947 1.00 52.31 138 ASN A N 1
ATOM 1100 C CA . ASN A 1 138 ? 94.334 19.658 -44.539 1.00 52.31 138 ASN A CA 1
ATOM 1101 C C . ASN A 1 138 ? 95.559 20.179 -43.746 1.00 52.31 138 ASN A C 1
ATOM 1103 O O . ASN A 1 138 ? 95.978 21.322 -43.915 1.00 52.31 138 ASN A O 1
ATOM 1107 N N . ILE A 1 139 ? 96.202 19.298 -42.970 1.00 59.50 139 ILE A N 1
ATOM 1108 C CA . ILE A 1 139 ? 97.628 19.425 -42.623 1.00 59.50 139 ILE A CA 1
ATOM 1109 C C . ILE A 1 139 ? 98.296 18.061 -42.859 1.00 59.50 139 ILE A C 1
ATOM 1111 O O . ILE A 1 139 ? 98.126 17.162 -42.034 1.00 59.50 139 ILE A O 1
ATOM 1115 N N . PRO A 1 140 ? 99.052 17.869 -43.954 1.00 64.38 140 PRO A N 1
ATOM 1116 C CA . PRO A 1 140 ? 99.992 16.761 -44.060 1.00 64.38 140 PRO A CA 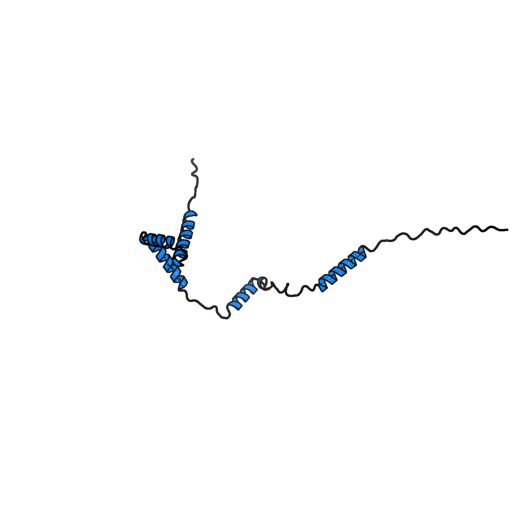1
ATOM 1117 C C . PRO A 1 140 ? 101.378 17.118 -43.469 1.00 64.38 140 PRO A C 1
ATOM 1119 O O . PRO A 1 140 ? 101.707 18.295 -43.305 1.00 64.38 140 PRO A O 1
ATOM 1122 N N . PRO A 1 141 ? 102.173 16.097 -43.096 1.00 61.31 141 PRO A N 1
ATOM 1123 C CA . PRO A 1 141 ? 103.250 16.190 -42.112 1.00 61.31 141 PRO A CA 1
ATOM 1124 C C . PRO A 1 141 ? 104.586 16.708 -42.667 1.00 61.31 141 PRO A C 1
ATOM 1126 O O . PRO A 1 141 ? 104.916 16.540 -43.837 1.00 61.31 141 PRO A O 1
ATOM 1129 N N . LYS A 1 142 ? 105.388 17.281 -41.763 1.00 54.03 142 LYS A N 1
ATOM 1130 C CA . LYS A 1 142 ? 106.809 17.602 -41.948 1.00 54.03 142 LYS A CA 1
ATOM 1131 C C . LYS A 1 142 ? 107.636 16.307 -41.918 1.00 54.03 142 LYS A C 1
ATOM 1133 O O . LYS A 1 142 ? 107.545 15.570 -40.939 1.00 54.03 142 LYS A O 1
ATOM 1138 N N . LEU A 1 143 ? 108.470 16.079 -42.931 1.00 59.81 143 LEU A N 1
ATOM 1139 C CA 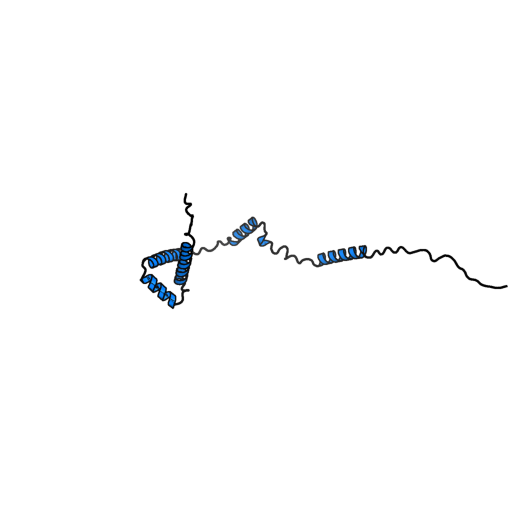. LEU A 1 143 ? 109.634 15.187 -42.869 1.00 59.81 143 LEU A CA 1
ATOM 1140 C C . LEU A 1 143 ? 110.831 15.931 -43.487 1.00 59.81 143 LEU A C 1
ATOM 1142 O O . LEU A 1 143 ? 110.758 16.378 -44.629 1.00 59.81 143 LEU A O 1
ATOM 1146 N N . GLU A 1 144 ? 111.879 16.132 -42.686 1.00 50.81 144 GLU A N 1
ATOM 1147 C CA . GLU A 1 144 ? 113.214 16.597 -43.097 1.00 50.81 144 GLU A CA 1
ATOM 1148 C C . GLU A 1 144 ? 113.974 15.475 -43.825 1.00 50.81 144 GLU A C 1
ATOM 1150 O O . GLU A 1 144 ? 113.820 14.328 -43.418 1.00 50.81 144 GLU A O 1
ATOM 1155 N N . THR A 1 145 ? 114.770 15.815 -44.854 1.00 54.81 145 THR A N 1
ATOM 1156 C CA . THR A 1 145 ? 116.214 15.495 -45.049 1.00 54.81 145 THR A CA 1
ATOM 1157 C C . THR A 1 145 ? 116.617 15.633 -46.527 1.00 54.81 145 THR A C 1
ATOM 1159 O O . THR A 1 145 ? 116.092 14.894 -47.359 1.00 54.81 145 THR A O 1
ATOM 1162 N N . ASP A 1 146 ? 117.528 16.562 -46.840 1.00 47.16 146 ASP A N 1
ATOM 1163 C CA . ASP A 1 146 ? 118.916 16.295 -47.287 1.00 47.16 146 ASP A CA 1
ATOM 1164 C C . ASP A 1 146 ? 119.757 17.582 -47.144 1.00 47.16 146 ASP A C 1
ATOM 1166 O O . ASP A 1 146 ? 119.224 18.673 -47.468 1.00 47.16 146 ASP A O 1
#

Sequence (146 aa):
MHVHPTSTPGGEPELAEIDERDALFIAFLEGDLPDERRQEFEAELERDAELRRDFEDFADIMGGVQSLPFEFAPPDFVDKVQGRIRKRSKGRFFAENFLYSTRMPYEAIAVVMIAVMAAAWMLMGVPKDRNMKTAEANIPPKLETD

Radius of gyration: 44.72 Å; chains: 1; bounding box: 138×69×74 Å

Secondary structure (DSSP, 8-state):
--PPP-----SHHHHHHHHHHHHHHHHHHHT-S-HHHHHHHHHHHHH-HHHHHHHHHHHHHHHHHHTS--PPPPTTHHHHHHHHHHHHHTTTTT-TTTTTSS---HHHHHHHHHHHHHHHHHHHS--------------PPP----